Protein AF-A0A9W9VXS7-F1 (afdb_monomer)

Nearest PDB structures (foldseek):
  2voc-assembly1_A  TM=6.172E-01  e=3.718E-02  Bacillus subtilis subsp. subtilis str. 168
  2voc-assembly1_B  TM=6.084E-01  e=6.316E-02  Bacillus subtilis subsp. subtilis str. 168
  2h6z-assembly2_B  TM=6.353E-01  e=8.795E-02  Escherichia coli
  2h6y-assembly2_B  TM=6.069E-01  e=6.748E-02  Escherichia coli
  6gn9-assembly1_A  TM=6.322E-01  e=1.146E-01  Clostridium acetobutylicum ATCC 824

Mean predicted aligned error: 12.09 Å

Secondary structure (DSSP, 8-state):
--HHHHHHHHHHHHHHHHHHHHHHHTT-------TTTTS-TTSEEEEE-S--HHHHHHHHHHHHHHHHHT--EEEEEBTTTB--SS-SHHHHHHTT-EEEE-TTS-EEEEE-TT--HHHHHHHHHHHHT-

Organism: NCBI:txid1131564

Structure (mmCIF, N/CA/C/O backbone):
data_AF-A0A9W9VXS7-F1
#
_entry.id   AF-A0A9W9VXS7-F1
#
loop_
_atom_site.group_PDB
_atom_site.id
_atom_site.type_symbol
_atom_site.label_atom_id
_atom_site.label_alt_id
_atom_site.label_comp_id
_atom_site.label_asym_id
_atom_site.label_entity_id
_atom_site.label_seq_id
_atom_site.pdbx_PDB_ins_code
_atom_site.Cartn_x
_atom_site.Cartn_y
_atom_site.Cartn_z
_atom_site.occupancy
_atom_site.B_iso_or_equiv
_atom_site.auth_seq_id
_atom_site.auth_comp_id
_atom_site.auth_asym_id
_atom_site.auth_atom_id
_atom_site.pdbx_PDB_model_num
ATOM 1 N N . MET A 1 1 ? 53.467 -38.940 -9.990 1.00 58.12 1 MET A N 1
ATOM 2 C CA . MET A 1 1 ? 52.714 -38.503 -11.188 1.00 58.12 1 MET A CA 1
ATOM 3 C C . MET A 1 1 ? 51.217 -38.834 -11.100 1.00 58.12 1 MET A C 1
ATOM 5 O O . MET A 1 1 ? 50.446 -38.104 -11.695 1.00 58.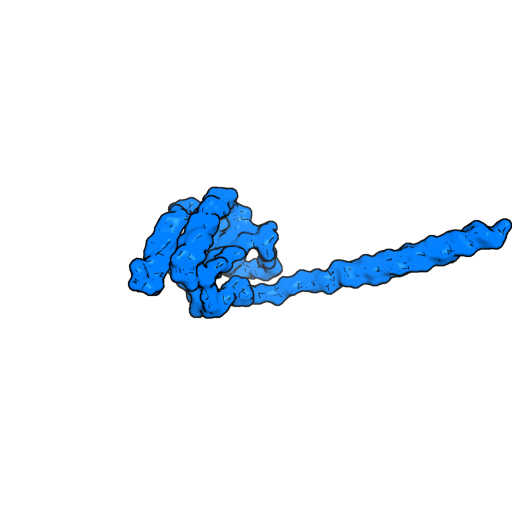12 1 MET A O 1
ATOM 9 N N . ILE A 1 2 ? 50.790 -39.848 -10.325 1.00 58.94 2 ILE A N 1
ATOM 10 C CA . ILE A 1 2 ? 49.365 -40.228 -10.178 1.00 58.94 2 ILE A CA 1
ATOM 11 C C . ILE A 1 2 ? 48.574 -39.298 -9.233 1.00 58.94 2 ILE A C 1
ATOM 13 O O . ILE A 1 2 ? 47.504 -38.839 -9.605 1.00 58.94 2 ILE A O 1
ATOM 17 N N . ALA A 1 3 ? 49.141 -38.904 -8.086 1.00 57.75 3 ALA A N 1
ATOM 18 C CA . ALA A 1 3 ? 48.443 -38.057 -7.103 1.00 57.75 3 ALA A CA 1
ATOM 19 C C . ALA A 1 3 ? 48.035 -36.660 -7.626 1.00 57.75 3 ALA A C 1
ATOM 21 O O . ALA A 1 3 ? 47.017 -36.111 -7.223 1.00 57.75 3 ALA A O 1
ATOM 22 N N . ALA A 1 4 ? 48.808 -36.086 -8.556 1.00 58.62 4 ALA A N 1
ATOM 23 C CA . ALA A 1 4 ? 48.474 -34.799 -9.175 1.00 58.62 4 ALA A CA 1
ATOM 24 C C . ALA A 1 4 ? 47.290 -34.905 -10.153 1.00 58.62 4 ALA A C 1
ATOM 26 O O . ALA A 1 4 ? 46.588 -33.925 -10.378 1.00 58.62 4 ALA A O 1
ATOM 27 N N . LEU A 1 5 ? 47.065 -36.092 -10.728 1.00 59.59 5 LEU A N 1
ATOM 28 C CA . LEU A 1 5 ? 45.944 -36.351 -11.627 1.00 59.59 5 LEU A CA 1
ATOM 29 C C . LEU A 1 5 ? 44.639 -36.520 -10.835 1.00 59.59 5 LEU A C 1
ATOM 31 O O . LEU A 1 5 ? 43.595 -36.042 -11.267 1.00 59.59 5 LEU A O 1
ATOM 35 N N . GLU A 1 6 ? 44.708 -37.137 -9.652 1.00 66.38 6 GLU A N 1
ATOM 36 C CA . GLU A 1 6 ? 43.565 -37.275 -8.741 1.00 66.38 6 GLU A CA 1
ATOM 37 C C . GLU A 1 6 ? 43.078 -35.913 -8.221 1.00 66.38 6 GLU A C 1
ATOM 39 O O . GLU A 1 6 ? 41.872 -35.682 -8.185 1.00 66.38 6 GLU A O 1
ATOM 44 N N . ASP A 1 7 ? 43.987 -34.981 -7.914 1.00 68.50 7 ASP A N 1
ATOM 45 C CA . ASP A 1 7 ? 43.636 -33.625 -7.457 1.00 68.50 7 ASP A CA 1
ATOM 46 C C . ASP A 1 7 ? 42.898 -32.810 -8.539 1.00 68.50 7 ASP A C 1
ATOM 48 O O . ASP A 1 7 ? 41.912 -32.134 -8.250 1.00 68.50 7 ASP A O 1
ATOM 52 N N . LEU A 1 8 ? 43.305 -32.933 -9.810 1.00 68.75 8 LEU A N 1
ATOM 53 C CA . LEU A 1 8 ? 42.643 -32.261 -10.938 1.00 68.75 8 LEU A CA 1
ATOM 54 C C . LEU A 1 8 ? 41.236 -32.813 -11.204 1.00 68.75 8 LEU A C 1
ATOM 56 O O 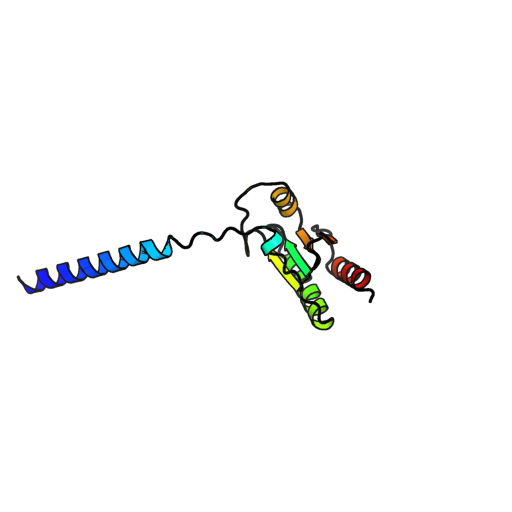. LEU A 1 8 ? 40.311 -32.048 -11.472 1.00 68.75 8 LEU A O 1
ATOM 60 N N . VAL A 1 9 ? 41.055 -34.132 -11.085 1.00 74.81 9 VAL A N 1
ATOM 61 C CA . VAL A 1 9 ? 39.740 -34.774 -11.244 1.00 74.81 9 VAL A CA 1
ATOM 62 C C . VAL A 1 9 ? 38.790 -34.372 -10.114 1.00 74.81 9 VAL A C 1
ATOM 64 O O . VAL A 1 9 ? 37.600 -34.178 -10.355 1.00 74.81 9 VAL A O 1
ATOM 67 N N . GLN A 1 10 ? 39.295 -34.218 -8.887 1.00 71.81 10 GLN A N 1
ATOM 68 C CA . GLN A 1 10 ? 38.484 -33.745 -7.763 1.00 71.81 10 GLN A CA 1
ATOM 69 C C . GLN A 1 10 ? 38.067 -32.279 -7.941 1.00 71.81 10 GLN A C 1
ATOM 71 O O . GLN A 1 10 ? 36.902 -31.958 -7.721 1.00 71.81 10 GLN A O 1
ATOM 76 N N . ARG A 1 11 ? 38.969 -31.405 -8.410 1.00 71.00 11 ARG A N 1
ATOM 77 C CA . ARG A 1 11 ? 38.650 -29.991 -8.690 1.00 71.00 11 ARG A CA 1
ATOM 78 C C . ARG A 1 11 ? 37.584 -29.834 -9.770 1.00 71.00 11 ARG A C 1
ATOM 80 O O . ARG A 1 11 ? 36.618 -29.118 -9.537 1.00 71.00 11 ARG A O 1
ATOM 87 N N . SER A 1 12 ? 37.693 -30.581 -10.870 1.00 73.19 12 SER A N 1
ATOM 88 C CA . SER A 1 12 ? 36.697 -30.550 -11.951 1.00 73.19 12 SER A CA 1
ATOM 89 C C . SER A 1 12 ? 35.295 -30.920 -11.457 1.00 73.19 12 SER A C 1
ATOM 91 O O . SER A 1 12 ? 34.326 -30.268 -11.822 1.00 73.19 12 SER A O 1
ATOM 93 N N . LYS A 1 13 ? 35.177 -31.923 -10.575 1.00 71.75 13 LYS A N 1
ATOM 94 C CA . LYS A 1 13 ? 33.883 -32.324 -9.992 1.00 71.75 13 LYS A CA 1
ATOM 95 C C . LYS A 1 13 ? 33.301 -31.274 -9.048 1.00 71.75 13 LYS A C 1
ATOM 97 O O . LYS A 1 13 ? 32.084 -31.149 -8.947 1.00 71.75 13 LYS A O 1
ATOM 102 N N . VAL A 1 14 ? 34.160 -30.546 -8.334 1.00 71.31 14 VAL A N 1
ATOM 103 C CA . VAL A 1 14 ? 33.740 -29.430 -7.478 1.00 71.31 14 VAL A CA 1
ATOM 104 C C . VAL A 1 14 ? 33.255 -28.264 -8.337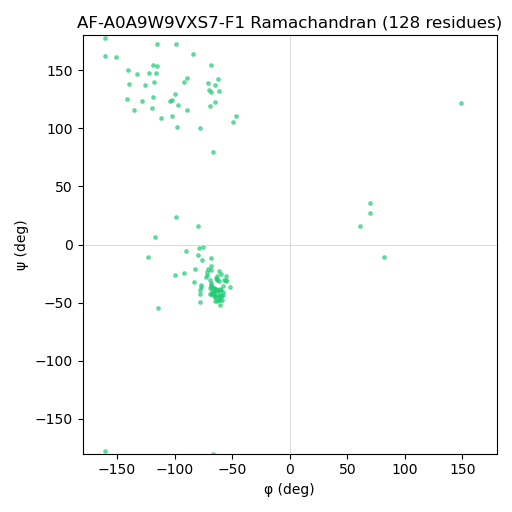 1.00 71.31 14 VAL A C 1
ATOM 106 O O . VAL A 1 14 ? 32.215 -27.695 -8.028 1.00 71.31 14 VAL A O 1
ATOM 109 N N . GLU A 1 15 ? 33.945 -27.946 -9.432 1.00 71.00 15 GLU A N 1
ATOM 110 C CA . GLU A 1 15 ? 33.537 -26.891 -10.369 1.00 71.00 15 GLU A CA 1
ATOM 111 C C . GLU A 1 15 ? 32.218 -27.226 -11.078 1.00 71.00 15 GLU A C 1
ATOM 113 O O . GLU A 1 15 ? 31.323 -26.386 -11.099 1.00 71.00 15 GLU A O 1
ATOM 118 N N . GLU A 1 16 ? 32.040 -28.463 -11.556 1.00 71.62 16 GLU A N 1
ATOM 119 C CA . GLU A 1 16 ? 30.759 -28.931 -12.110 1.00 71.62 16 GLU A CA 1
ATOM 120 C C . GLU A 1 16 ? 29.628 -28.873 -11.071 1.00 71.62 16 GLU A C 1
ATOM 122 O O . GLU A 1 16 ? 28.504 -28.493 -11.393 1.00 71.62 16 GLU A O 1
ATOM 127 N N . GLY A 1 17 ? 29.919 -29.203 -9.808 1.00 66.25 17 GLY A N 1
ATOM 128 C CA . GLY A 1 17 ? 28.958 -29.079 -8.713 1.00 66.25 17 GLY A CA 1
ATOM 129 C C . GLY A 1 17 ? 28.568 -27.627 -8.421 1.00 66.25 17 GLY A C 1
ATOM 130 O O . GLY A 1 17 ? 27.392 -27.346 -8.211 1.00 66.25 17 GLY A O 1
ATOM 131 N N . ILE A 1 18 ? 29.532 -26.700 -8.435 1.00 63.28 18 ILE A N 1
ATOM 132 C CA . ILE A 1 18 ? 29.296 -25.263 -8.225 1.00 63.28 18 ILE A CA 1
ATOM 133 C C . ILE A 1 18 ? 28.487 -24.669 -9.385 1.00 63.28 18 ILE A C 1
ATOM 135 O O . ILE A 1 18 ? 27.559 -23.899 -9.139 1.00 63.28 18 ILE A O 1
ATOM 139 N N . GLU A 1 19 ? 28.800 -25.038 -10.627 1.00 62.28 19 GLU A N 1
ATOM 140 C CA . GLU A 1 19 ? 28.080 -24.558 -11.811 1.00 62.28 19 GLU A CA 1
ATOM 141 C C . GLU A 1 19 ? 26.648 -25.115 -11.857 1.00 62.28 19 GLU A C 1
ATOM 143 O O . GLU A 1 19 ? 25.698 -24.355 -12.025 1.00 62.28 19 GLU A O 1
ATOM 148 N N . GLY A 1 20 ? 26.458 -26.405 -11.551 1.00 59.47 20 GLY A N 1
ATOM 149 C CA . GLY A 1 20 ? 25.122 -26.997 -11.419 1.00 59.47 20 GLY A CA 1
ATOM 150 C C . GLY A 1 20 ? 24.291 -26.397 -10.274 1.00 59.47 20 GLY A C 1
ATOM 151 O O . GLY A 1 20 ? 23.064 -26.377 -10.346 1.00 59.47 20 GLY A O 1
ATOM 152 N N . GLN A 1 21 ? 24.930 -25.867 -9.222 1.00 57.03 21 GLN A N 1
ATOM 153 C CA . GLN A 1 21 ? 24.235 -25.090 -8.189 1.00 57.03 21 GLN A CA 1
ATOM 154 C C . GLN A 1 21 ? 23.913 -23.661 -8.648 1.00 57.03 21 GLN A C 1
ATOM 156 O O . GLN A 1 21 ? 22.861 -23.149 -8.272 1.00 57.03 21 GLN A O 1
ATOM 161 N N . ARG A 1 22 ? 24.762 -23.017 -9.461 1.00 55.59 22 ARG A N 1
ATOM 162 C CA . ARG A 1 22 ? 24.491 -21.686 -10.039 1.00 55.59 22 ARG A CA 1
ATOM 163 C C . ARG A 1 22 ? 23.248 -21.684 -10.922 1.00 55.59 22 ARG A C 1
ATOM 165 O O . ARG A 1 22 ? 22.395 -20.821 -10.732 1.00 55.59 22 ARG A O 1
ATOM 172 N N . GLU A 1 23 ? 23.081 -22.698 -11.770 1.00 52.94 23 GLU A N 1
ATOM 173 C CA . GLU A 1 23 ? 21.878 -22.849 -12.605 1.00 52.94 23 GLU A CA 1
ATOM 174 C C . GLU A 1 23 ? 20.583 -22.999 -11.778 1.00 52.94 23 GLU A C 1
ATOM 176 O O . GLU A 1 23 ? 19.499 -22.677 -12.254 1.00 52.94 23 GLU A O 1
ATOM 181 N N . HIS A 1 24 ? 20.671 -23.441 -10.516 1.00 52.16 24 HIS A N 1
ATOM 182 C CA . HIS A 1 24 ? 19.529 -23.503 -9.595 1.00 52.16 24 HIS A CA 1
ATOM 183 C C . HIS A 1 24 ? 19.196 -22.173 -8.902 1.00 52.16 24 HIS A C 1
ATOM 185 O O . HIS A 1 24 ? 18.066 -22.011 -8.442 1.00 52.16 24 HIS A O 1
ATOM 191 N N . PHE A 1 25 ? 20.135 -21.226 -8.815 1.00 50.03 25 PHE A N 1
ATOM 192 C CA . PHE A 1 25 ? 19.886 -19.906 -8.217 1.00 50.03 25 PHE A CA 1
ATOM 193 C C . PHE A 1 25 ? 19.446 -18.853 -9.240 1.00 50.03 25 PHE A C 1
ATOM 195 O O . PHE A 1 25 ? 18.740 -17.920 -8.862 1.00 50.03 25 PHE A O 1
ATOM 202 N N . ASP A 1 26 ? 19.793 -19.018 -10.518 1.00 50.59 26 ASP A N 1
ATOM 203 C CA . ASP A 1 26 ? 19.347 -18.110 -11.585 1.00 50.59 26 ASP A CA 1
ATOM 204 C C . ASP A 1 26 ? 17.881 -18.334 -12.000 1.00 50.59 26 ASP A C 1
ATOM 206 O O . ASP A 1 26 ? 17.274 -17.476 -12.638 1.00 50.59 26 ASP A O 1
ATOM 210 N N . ASP A 1 27 ? 17.275 -19.448 -11.577 1.00 45.81 27 ASP A N 1
ATOM 211 C CA . ASP A 1 27 ? 15.866 -19.776 -11.824 1.00 45.81 27 ASP A CA 1
ATOM 212 C C . ASP A 1 27 ? 14.962 -19.438 -10.619 1.00 45.81 27 ASP A C 1
ATOM 214 O O . ASP A 1 27 ? 13.853 -19.967 -10.473 1.00 45.81 27 ASP A O 1
ATOM 218 N N . ILE A 1 28 ? 15.392 -18.497 -9.758 1.00 52.78 28 ILE A N 1
ATOM 219 C CA . ILE A 1 28 ? 14.445 -17.700 -8.966 1.00 52.78 28 ILE A CA 1
ATOM 220 C C . ILE A 1 28 ? 13.681 -16.847 -9.975 1.00 52.78 28 ILE A C 1
ATOM 222 O O . ILE A 1 28 ? 13.976 -15.675 -10.199 1.00 52.78 28 ILE A O 1
ATOM 226 N N . ARG A 1 29 ? 12.695 -17.469 -10.624 1.00 53.75 29 ARG A N 1
ATOM 227 C CA . ARG A 1 29 ? 11.675 -16.795 -11.413 1.00 53.75 29 ARG A CA 1
ATOM 228 C C . ARG A 1 29 ? 11.181 -15.638 -10.568 1.00 53.75 29 ARG A C 1
ATOM 230 O O . ARG A 1 29 ? 10.544 -15.876 -9.540 1.00 53.75 29 ARG A O 1
ATOM 237 N N . GLU A 1 30 ? 11.503 -14.416 -10.981 1.00 61.78 30 GLU A N 1
ATOM 238 C CA . GLU A 1 30 ? 10.943 -13.208 -10.393 1.00 61.78 30 GLU A CA 1
ATOM 239 C C . GLU A 1 30 ? 9.435 -13.417 -10.353 1.00 61.78 30 GLU A C 1
ATOM 241 O O . GLU A 1 30 ? 8.767 -13.479 -11.389 1.00 61.78 30 GLU A O 1
ATOM 246 N N . CYS A 1 31 ? 8.908 -13.685 -9.164 1.00 70.12 31 CYS A N 1
ATOM 247 C CA . CYS A 1 31 ? 7.512 -14.019 -9.038 1.00 70.12 31 CYS A CA 1
ATOM 248 C C . CYS A 1 31 ? 6.725 -12.772 -9.446 1.00 70.12 31 CYS A C 1
ATOM 250 O O . CYS A 1 31 ? 6.951 -11.670 -8.949 1.00 70.12 31 CYS A O 1
ATOM 252 N N . GLN A 1 32 ? 5.869 -12.937 -10.449 1.00 81.88 32 GLN A N 1
ATOM 253 C CA . GLN A 1 32 ? 5.057 -11.853 -10.974 1.00 81.88 32 GLN A CA 1
ATOM 254 C C . GLN A 1 32 ? 3.690 -11.943 -10.326 1.00 81.88 32 GLN A C 1
ATOM 256 O O . GLN A 1 32 ? 2.981 -12.937 -10.483 1.00 81.88 32 GLN A O 1
ATOM 261 N N . TRP A 1 33 ? 3.332 -10.879 -9.625 1.00 83.94 33 TRP A N 1
ATOM 262 C CA . TRP A 1 33 ? 2.060 -10.754 -8.940 1.00 83.94 33 TRP A CA 1
ATOM 263 C C . TRP A 1 33 ? 1.270 -9.576 -9.493 1.00 83.94 33 TRP A C 1
ATOM 265 O O . TRP A 1 33 ? 1.822 -8.618 -10.043 1.00 83.94 33 TRP A O 1
ATOM 275 N N . SER A 1 34 ? -0.047 -9.658 -9.362 1.00 86.69 34 SER A N 1
ATOM 276 C CA . SER A 1 34 ? -0.942 -8.539 -9.609 1.00 86.69 34 SER A CA 1
ATOM 277 C C . SER A 1 34 ? -0.750 -7.468 -8.538 1.00 86.69 34 SER A C 1
ATOM 279 O O . SER A 1 34 ? -0.416 -7.753 -7.391 1.00 86.69 34 SER A O 1
ATOM 281 N N . THR A 1 35 ? -1.067 -6.218 -8.867 1.00 86.19 35 THR A N 1
ATOM 282 C CA . THR A 1 35 ? -1.133 -5.138 -7.871 1.00 86.19 35 THR A CA 1
ATOM 283 C C . THR A 1 35 ? -2.160 -5.426 -6.776 1.00 86.19 35 THR A C 1
ATOM 285 O O . THR A 1 35 ? -2.028 -4.916 -5.672 1.00 86.19 35 THR A O 1
ATOM 288 N N . LEU A 1 36 ? -3.179 -6.244 -7.070 1.00 86.31 36 LEU A N 1
ATOM 289 C CA . LEU A 1 36 ? -4.161 -6.686 -6.077 1.00 86.31 36 LEU A CA 1
ATOM 290 C C . LEU A 1 36 ? -3.594 -7.710 -5.095 1.00 86.31 36 LEU A C 1
ATOM 292 O O . LEU A 1 36 ? -4.044 -7.739 -3.957 1.00 86.31 36 LEU A O 1
ATOM 296 N N . ASP A 1 37 ? -2.593 -8.496 -5.493 1.00 88.00 37 ASP A N 1
ATOM 297 C CA . ASP A 1 37 ? -1.952 -9.463 -4.595 1.00 88.00 37 ASP A CA 1
ATOM 298 C C . ASP A 1 37 ? -1.107 -8.755 -3.520 1.00 88.00 37 ASP A C 1
ATOM 300 O O . ASP A 1 37 ? -0.868 -9.311 -2.452 1.00 88.00 37 ASP A O 1
ATOM 304 N N . LEU A 1 38 ? -0.698 -7.501 -3.766 1.00 86.44 38 LEU A N 1
ATOM 305 C CA . LEU A 1 38 ? -0.057 -6.642 -2.762 1.00 86.44 38 LEU A CA 1
ATOM 306 C C . LEU A 1 38 ? -1.048 -6.158 -1.690 1.00 86.44 38 LEU A C 1
ATOM 308 O O . LEU A 1 38 ? -0.641 -5.796 -0.584 1.00 86.44 38 LEU A O 1
ATOM 312 N N . CYS A 1 39 ? -2.341 -6.126 -2.015 1.00 90.75 39 CYS A N 1
ATOM 313 C CA . CYS A 1 39 ? -3.396 -5.616 -1.151 1.00 90.75 39 CYS A CA 1
ATOM 314 C C . CYS A 1 39 ? -4.083 -6.775 -0.425 1.00 90.75 39 CYS A C 1
ATOM 316 O O . CYS A 1 39 ? -4.944 -7.454 -0.992 1.00 90.75 39 CYS A O 1
ATOM 318 N N . ALA A 1 40 ? -3.729 -6.976 0.845 1.00 86.88 40 ALA A N 1
ATOM 319 C CA . ALA A 1 40 ? -4.368 -8.002 1.659 1.00 86.88 40 ALA A CA 1
ATOM 320 C C . ALA A 1 40 ? -5.864 -7.679 1.878 1.00 86.88 40 ALA A C 1
ATOM 322 O O . ALA A 1 40 ? -6.205 -6.525 2.150 1.00 86.88 40 ALA A O 1
ATOM 323 N N . PRO A 1 41 ? -6.763 -8.677 1.785 1.00 85.06 41 PRO A N 1
ATOM 324 C CA . PRO A 1 41 ? -8.214 -8.470 1.849 1.00 85.06 41 PRO A CA 1
ATOM 325 C C . PRO A 1 41 ? -8.724 -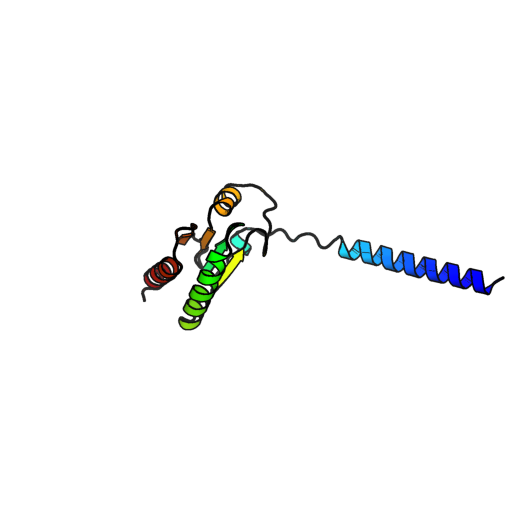8.022 3.229 1.00 85.06 41 PRO A C 1
ATOM 327 O O . PRO A 1 41 ? -9.879 -7.628 3.376 1.00 85.06 41 PRO A O 1
ATOM 330 N N . ASP A 1 42 ? -7.884 -8.095 4.257 1.00 89.44 42 ASP A N 1
ATOM 331 C CA . ASP A 1 42 ? -8.181 -7.746 5.644 1.00 89.44 42 ASP A CA 1
ATOM 332 C C . ASP A 1 42 ? -7.337 -6.570 6.163 1.00 89.44 42 ASP A C 1
ATOM 334 O O . ASP A 1 42 ? -7.429 -6.224 7.342 1.00 89.44 42 ASP A O 1
ATOM 338 N N . ALA A 1 43 ? -6.550 -5.919 5.298 1.00 92.19 43 ALA A N 1
ATOM 339 C CA . ALA A 1 43 ? -5.652 -4.841 5.693 1.00 92.19 43 ALA A CA 1
ATOM 340 C C . ALA A 1 43 ? -5.754 -3.618 4.784 1.00 92.19 43 ALA A C 1
ATOM 342 O O . ALA A 1 43 ? -5.934 -3.702 3.569 1.00 92.19 43 ALA A O 1
ATOM 343 N N . PHE A 1 44 ? -5.560 -2.448 5.382 1.00 92.94 44 PHE A N 1
ATOM 344 C CA . PHE A 1 44 ? -5.277 -1.250 4.608 1.00 92.94 44 PHE A CA 1
ATOM 345 C C . PHE A 1 44 ? -3.871 -1.358 4.028 1.00 92.94 44 PHE A C 1
ATOM 347 O O . PHE A 1 44 ? -2.951 -1.809 4.705 1.00 92.94 44 PHE A O 1
ATOM 354 N N . THR A 1 45 ? -3.692 -0.942 2.780 1.00 93.62 45 THR A N 1
ATOM 355 C CA . THR A 1 45 ? -2.411 -1.077 2.083 1.00 93.62 45 THR A CA 1
ATOM 356 C C . THR A 1 45 ? -1.992 0.258 1.487 1.00 93.62 45 THR A C 1
ATOM 358 O O . THR A 1 45 ? -2.731 0.856 0.711 1.00 93.62 45 THR A O 1
ATOM 361 N N . LEU A 1 46 ? -0.802 0.736 1.841 1.00 91.56 46 LEU A N 1
ATOM 362 C CA . LEU A 1 46 ? -0.200 1.939 1.275 1.00 91.56 46 LEU A CA 1
ATOM 363 C C . LEU A 1 46 ? 0.875 1.555 0.253 1.00 91.56 46 LEU A C 1
ATOM 365 O O . LEU A 1 46 ? 1.930 1.047 0.619 1.00 91.56 46 LEU A O 1
ATOM 369 N N . ILE A 1 47 ? 0.627 1.811 -1.027 1.00 91.00 47 ILE A N 1
ATOM 370 C CA . ILE A 1 47 ? 1.597 1.563 -2.099 1.00 91.00 47 ILE A CA 1
ATOM 371 C C . ILE A 1 47 ? 2.227 2.895 -2.481 1.00 91.00 47 ILE A C 1
ATOM 373 O O . ILE A 1 47 ? 1.520 3.839 -2.819 1.00 91.00 47 ILE A O 1
ATOM 377 N N . LEU A 1 48 ? 3.546 2.983 -2.430 1.00 88.38 48 LEU A N 1
ATOM 378 C CA . LEU A 1 48 ? 4.300 4.212 -2.626 1.00 88.38 48 LEU A CA 1
ATOM 379 C C . LEU A 1 48 ? 5.182 4.131 -3.865 1.00 88.38 48 LEU A C 1
ATOM 381 O O . LEU A 1 48 ? 5.702 3.070 -4.218 1.00 88.38 48 LEU A O 1
ATOM 385 N N . GLY A 1 49 ? 5.343 5.289 -4.495 1.00 87.62 49 GLY A N 1
ATOM 386 C CA . GLY A 1 49 ? 6.266 5.523 -5.590 1.00 87.62 49 GLY A CA 1
ATOM 387 C C . GLY A 1 49 ? 7.742 5.430 -5.227 1.00 87.62 49 GLY A C 1
ATOM 388 O O . GLY A 1 49 ? 8.107 5.190 -4.078 1.00 87.62 49 GLY A O 1
ATOM 389 N N . ASN A 1 50 ? 8.586 5.649 -6.238 1.00 77.44 50 ASN A N 1
ATOM 390 C CA . ASN A 1 50 ? 10.042 5.505 -6.135 1.00 77.44 50 ASN A CA 1
ATOM 391 C C . ASN A 1 50 ? 10.749 6.658 -5.389 1.00 77.44 50 ASN A C 1
ATOM 393 O O . ASN A 1 50 ? 11.958 6.609 -5.206 1.00 77.44 50 ASN A O 1
ATOM 397 N N . GLU A 1 51 ? 10.054 7.698 -4.928 1.00 66.62 51 GLU A N 1
ATOM 398 C CA . GLU A 1 51 ? 10.720 8.842 -4.294 1.00 66.62 51 GLU A CA 1
ATOM 399 C C . GLU A 1 51 ? 10.004 9.285 -3.012 1.00 66.62 51 GLU A C 1
ATOM 401 O O . GLU A 1 51 ? 8.841 9.679 -3.026 1.00 66.62 51 GLU A O 1
ATOM 406 N N . ASP A 1 52 ? 10.716 9.150 -1.884 1.00 57.91 52 ASP A N 1
ATOM 407 C CA . ASP A 1 52 ? 11.062 10.220 -0.929 1.00 57.91 52 ASP A CA 1
ATOM 408 C C . ASP A 1 52 ? 11.165 9.681 0.521 1.00 57.91 52 ASP A C 1
ATOM 410 O O . ASP A 1 52 ? 10.220 9.149 1.110 1.00 57.91 52 ASP A O 1
ATOM 414 N N . ILE A 1 53 ? 12.340 9.870 1.134 1.00 55.50 53 ILE A N 1
ATOM 415 C CA . ILE A 1 53 ? 12.659 9.553 2.539 1.00 55.50 53 ILE A CA 1
ATOM 416 C C . ILE A 1 53 ? 11.679 10.228 3.513 1.00 55.50 53 ILE A C 1
ATOM 418 O O . ILE A 1 53 ? 11.422 9.703 4.598 1.00 55.50 53 ILE A O 1
ATOM 422 N N . ARG A 1 54 ? 11.085 11.367 3.129 1.00 59.19 54 ARG A N 1
ATOM 423 C CA . ARG A 1 54 ? 10.091 12.082 3.948 1.00 59.19 54 ARG A CA 1
ATOM 424 C C . ARG A 1 54 ? 8.821 11.268 4.194 1.00 59.19 54 ARG A C 1
ATOM 426 O O . ARG A 1 54 ? 8.233 11.376 5.270 1.00 59.19 54 ARG A O 1
ATOM 433 N N . VAL A 1 55 ? 8.445 10.393 3.259 1.00 63.19 55 VAL A N 1
ATOM 434 C CA . VAL A 1 55 ? 7.277 9.517 3.412 1.00 63.19 55 VAL A CA 1
ATOM 435 C C . VAL A 1 55 ? 7.527 8.452 4.482 1.00 63.19 55 VAL A C 1
ATOM 437 O O . VAL A 1 55 ? 6.604 8.095 5.205 1.00 63.19 55 VAL A O 1
ATOM 440 N N . VAL A 1 56 ? 8.774 8.013 4.684 1.00 65.69 56 VAL A N 1
ATOM 441 C CA . VAL A 1 56 ? 9.119 6.971 5.671 1.00 65.69 56 VAL A CA 1
ATOM 442 C C . VAL A 1 56 ? 8.738 7.379 7.098 1.00 65.69 56 VAL A C 1
ATOM 444 O O . VAL A 1 56 ? 8.198 6.567 7.843 1.00 65.69 56 VAL A O 1
ATOM 447 N N . SER A 1 57 ? 8.934 8.650 7.466 1.00 68.88 57 SER A N 1
ATOM 448 C CA . SER A 1 57 ? 8.505 9.168 8.775 1.00 68.88 57 SER A CA 1
ATOM 449 C C . SER A 1 57 ? 6.978 9.112 8.945 1.00 68.88 57 SER A C 1
ATOM 451 O O . SER A 1 57 ? 6.469 8.730 10.001 1.00 68.88 57 SER A O 1
ATOM 453 N N . HIS A 1 58 ? 6.227 9.417 7.880 1.00 74.06 58 HIS A N 1
ATOM 454 C CA . HIS A 1 58 ? 4.767 9.314 7.883 1.00 74.06 58 HIS A CA 1
ATOM 455 C C . HIS A 1 58 ? 4.285 7.857 7.959 1.00 74.06 58 HIS A C 1
ATOM 457 O O . HIS A 1 58 ? 3.286 7.603 8.631 1.00 74.06 58 HIS A O 1
ATOM 463 N N . ILE A 1 59 ? 4.996 6.912 7.327 1.00 79.38 59 ILE A N 1
ATOM 464 C CA . ILE A 1 59 ? 4.682 5.472 7.376 1.00 79.38 59 ILE A CA 1
ATOM 465 C C . ILE A 1 59 ? 4.767 4.955 8.811 1.00 79.38 59 ILE A C 1
ATOM 467 O O . ILE A 1 59 ? 3.840 4.299 9.278 1.00 79.38 59 ILE A O 1
ATOM 471 N N . THR A 1 60 ? 5.840 5.277 9.536 1.00 83.38 60 THR A N 1
ATOM 472 C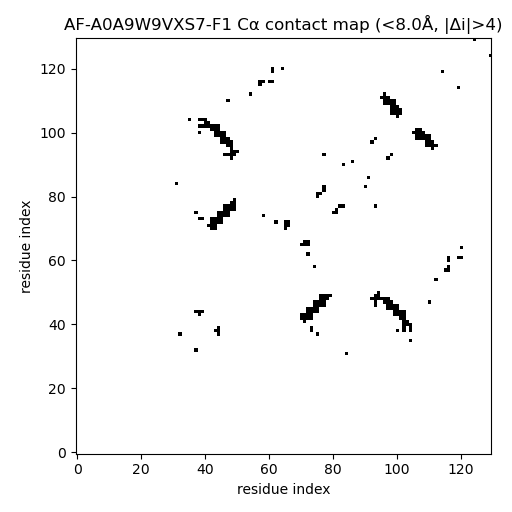 CA . THR A 1 60 ? 5.980 4.835 10.931 1.00 83.38 60 THR A CA 1
ATOM 473 C C . THR A 1 60 ? 4.830 5.364 11.784 1.00 83.38 60 THR A C 1
ATOM 475 O O . THR A 1 60 ? 4.214 4.606 12.530 1.00 83.38 60 THR A O 1
ATOM 478 N N . HIS A 1 61 ? 4.476 6.642 11.618 1.00 83.94 61 HIS A N 1
ATOM 479 C CA . HIS A 1 61 ? 3.403 7.261 12.392 1.00 83.94 61 HIS A CA 1
ATOM 480 C C . HIS A 1 61 ? 2.030 6.625 12.107 1.00 83.94 61 HIS A C 1
ATOM 482 O O . HIS A 1 61 ? 1.307 6.283 13.044 1.00 83.94 61 HIS A O 1
ATOM 488 N N . ILE A 1 62 ? 1.671 6.401 10.836 1.00 85.31 62 ILE A N 1
ATOM 489 C CA . ILE A 1 62 ? 0.398 5.742 10.496 1.00 85.31 62 ILE A CA 1
ATOM 490 C C . ILE A 1 62 ? 0.389 4.268 10.916 1.00 85.31 62 ILE A C 1
ATOM 492 O O . ILE A 1 62 ? -0.637 3.764 11.363 1.00 85.31 62 ILE A O 1
ATOM 496 N N . GLN A 1 63 ? 1.524 3.576 10.841 1.00 88.38 63 GLN A N 1
ATOM 497 C CA . GLN A 1 63 ? 1.625 2.184 11.261 1.00 88.38 63 GLN A CA 1
ATOM 498 C C . GLN A 1 63 ? 1.422 2.042 12.774 1.00 88.38 63 GLN A C 1
ATOM 500 O O . GLN A 1 63 ? 0.668 1.172 13.218 1.00 88.38 63 GLN A O 1
ATOM 505 N N . GLU A 1 64 ? 2.044 2.910 13.577 1.00 89.06 64 GLU A N 1
ATOM 506 C CA . GLU A 1 64 ? 1.817 2.958 15.025 1.00 89.06 64 GLU A CA 1
ATOM 507 C C . GLU A 1 64 ? 0.364 3.301 15.359 1.00 89.06 64 GLU A C 1
ATOM 509 O O . GLU A 1 64 ? -0.226 2.675 16.246 1.00 89.06 64 GLU A O 1
ATOM 514 N N . TYR A 1 65 ? -0.230 4.231 14.609 1.00 88.56 65 TYR A N 1
ATOM 515 C CA . TYR A 1 65 ? -1.633 4.599 14.741 1.00 88.56 65 TYR A CA 1
ATOM 516 C C . TYR A 1 65 ? -2.576 3.414 14.482 1.00 88.56 65 TYR A C 1
ATOM 518 O O . TYR A 1 65 ? -3.407 3.072 15.329 1.00 88.56 65 TYR A O 1
ATOM 526 N N . CYS A 1 66 ? -2.407 2.735 13.344 1.00 88.94 66 CYS A N 1
ATOM 527 C CA . CYS A 1 66 ? -3.168 1.544 12.972 1.00 88.94 66 CYS A CA 1
ATOM 528 C C . CYS A 1 66 ? -3.010 0.434 14.016 1.00 88.94 66 CYS A C 1
ATOM 530 O O . CYS A 1 66 ? -4.007 -0.149 14.450 1.00 88.94 66 CYS A O 1
ATOM 532 N N . ARG A 1 67 ? -1.782 0.205 14.507 1.00 89.38 67 ARG A N 1
ATOM 533 C CA . ARG A 1 67 ? -1.508 -0.757 15.583 1.00 89.38 67 ARG A CA 1
ATOM 534 C C . ARG A 1 67 ? -2.274 -0.408 16.860 1.00 89.38 67 ARG A C 1
ATOM 536 O O . ARG A 1 67 ? -2.874 -1.294 17.462 1.00 89.38 67 ARG A O 1
ATOM 543 N N . 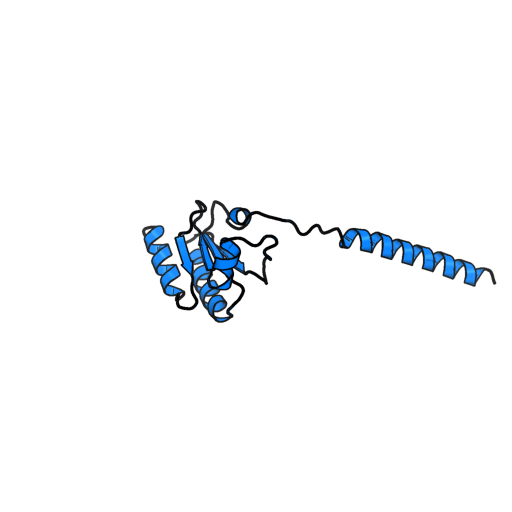GLY A 1 68 ? 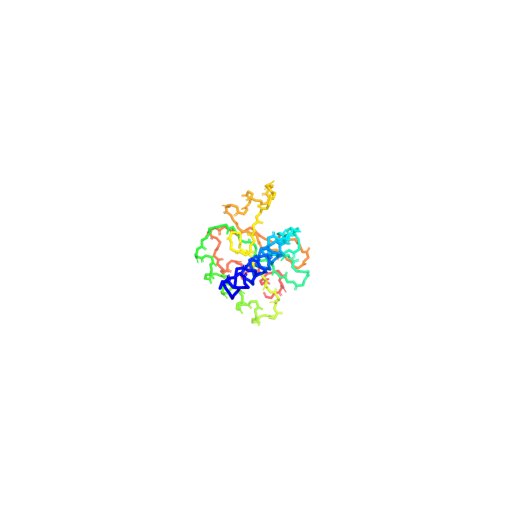-2.301 0.867 17.252 1.00 88.50 68 GLY A N 1
ATOM 544 C CA . GLY A 1 68 ? -3.069 1.342 18.409 1.00 88.50 68 GLY A CA 1
ATOM 545 C C . GLY A 1 68 ? -4.585 1.169 18.253 1.00 88.50 68 GLY A C 1
ATOM 546 O O . GLY A 1 68 ? -5.288 0.960 19.240 1.00 88.50 68 GLY A O 1
ATOM 547 N N . LYS A 1 69 ? -5.094 1.206 17.017 1.00 87.44 69 LYS A N 1
ATOM 548 C CA . LYS A 1 69 ? -6.515 1.008 16.690 1.00 87.44 69 LYS A CA 1
ATOM 549 C C . LYS A 1 69 ? -6.893 -0.456 16.425 1.00 87.44 69 LYS A C 1
ATOM 551 O O . LYS A 1 69 ? -8.083 -0.730 16.259 1.00 87.44 69 LYS A O 1
ATOM 556 N N . GLY A 1 70 ? -5.924 -1.375 16.399 1.00 89.06 70 GLY A N 1
ATOM 557 C CA . GLY A 1 70 ? -6.134 -2.785 16.051 1.00 89.06 70 GLY A CA 1
ATOM 558 C C . GLY A 1 70 ? -6.468 -3.006 14.572 1.00 89.06 70 GLY A C 1
ATOM 559 O O . GLY A 1 70 ? -7.168 -3.956 14.240 1.00 89.06 70 GLY A O 1
ATOM 560 N N . VAL A 1 71 ? -6.017 -2.107 13.695 1.00 90.12 71 VAL A N 1
ATOM 561 C CA . VAL A 1 71 ? -6.249 -2.158 12.248 1.00 90.12 71 VAL A CA 1
ATOM 562 C C . VAL A 1 71 ? -5.007 -2.720 11.562 1.00 90.12 71 VAL A C 1
ATOM 564 O O . VAL A 1 71 ? -3.899 -2.234 11.794 1.00 90.12 71 VAL A O 1
ATOM 567 N N . ALA A 1 72 ? -5.184 -3.728 10.706 1.00 92.19 72 ALA A N 1
ATOM 568 C CA . ALA A 1 72 ? -4.094 -4.262 9.900 1.00 92.19 72 ALA A CA 1
ATOM 569 C C . ALA A 1 72 ? -3.678 -3.246 8.826 1.00 92.19 72 ALA A C 1
ATOM 571 O O . ALA A 1 72 ? -4.520 -2.661 8.137 1.00 92.19 72 ALA A O 1
ATOM 572 N N . PHE A 1 73 ? -2.370 -3.030 8.703 1.00 91.56 73 PHE A N 1
ATOM 573 C CA . PHE A 1 73 ? -1.791 -2.050 7.796 1.00 91.56 73 PHE A CA 1
ATOM 574 C C . PHE A 1 73 ? -0.518 -2.602 7.157 1.00 91.56 73 PHE A C 1
ATOM 576 O O . PHE A 1 73 ? 0.413 -2.987 7.864 1.00 91.56 73 PHE A O 1
ATOM 583 N N . ASN A 1 74 ? -0.484 -2.583 5.829 1.00 92.06 74 ASN A N 1
ATOM 584 C CA . ASN A 1 74 ? 0.653 -2.963 5.006 1.00 92.06 74 ASN A CA 1
ATOM 585 C C . ASN A 1 74 ? 1.157 -1.750 4.228 1.00 92.06 74 ASN A C 1
ATOM 587 O O . ASN A 1 74 ? 0.392 -0.838 3.904 1.00 92.06 74 ASN A O 1
ATOM 591 N N . PHE A 1 75 ? 2.435 -1.762 3.870 1.00 90.00 75 PHE A N 1
ATOM 592 C CA . PHE A 1 75 ? 2.978 -0.788 2.939 1.00 90.00 75 PHE A CA 1
ATOM 593 C C . PHE A 1 75 ? 3.975 -1.436 1.983 1.00 90.00 75 PHE A C 1
ATOM 595 O O . PHE A 1 75 ? 4.641 -2.405 2.337 1.00 90.00 75 PHE A O 1
ATOM 602 N N . TRP A 1 76 ? 4.069 -0.876 0.781 1.00 90.25 76 TRP A N 1
ATOM 603 C CA . TRP A 1 76 ? 4.950 -1.342 -0.285 1.00 90.25 76 TRP A CA 1
ATOM 604 C C . TRP A 1 76 ? 5.565 -0.151 -1.005 1.00 90.25 76 TRP A C 1
ATOM 606 O O . TRP A 1 76 ? 4.862 0.812 -1.303 1.00 90.25 76 TRP A O 1
ATOM 616 N N . ARG A 1 77 ? 6.854 -0.217 -1.332 1.00 88.12 77 ARG A N 1
ATOM 617 C CA . ARG A 1 77 ? 7.571 0.844 -2.049 1.00 88.12 77 ARG A CA 1
ATOM 618 C C . ARG A 1 77 ? 8.108 0.340 -3.376 1.00 88.12 77 ARG A C 1
ATOM 620 O O . ARG A 1 77 ? 8.841 -0.653 -3.426 1.00 88.12 77 ARG A O 1
ATOM 627 N N . LEU A 1 78 ? 7.779 1.067 -4.437 1.00 88.06 78 LEU A N 1
ATOM 628 C CA . LEU A 1 78 ? 8.335 0.844 -5.762 1.00 88.06 78 LEU A CA 1
ATOM 629 C C . LEU A 1 78 ? 9.857 1.042 -5.726 1.00 88.06 78 LEU A C 1
ATOM 631 O O . LEU A 1 78 ? 10.340 2.022 -5.170 1.00 88.06 78 LEU A O 1
ATOM 635 N N . GLY A 1 79 ? 10.608 0.101 -6.295 1.00 86.06 79 GLY A N 1
ATOM 636 C CA . GLY A 1 79 ? 12.072 0.139 -6.344 1.00 86.06 79 GLY A CA 1
ATOM 637 C C . GLY A 1 79 ? 12.771 -0.355 -5.072 1.00 86.06 79 GLY A C 1
ATOM 638 O O . GLY A 1 79 ? 13.978 -0.573 -5.106 1.00 86.06 79 GLY A O 1
ATOM 639 N N . THR A 1 80 ? 12.042 -0.567 -3.966 1.00 85.38 80 THR A N 1
ATOM 640 C CA . THR A 1 80 ? 12.598 -1.180 -2.742 1.00 85.38 80 THR A CA 1
ATOM 641 C C . THR A 1 80 ? 11.977 -2.538 -2.445 1.00 85.38 80 THR A C 1
ATOM 643 O O . THR A 1 80 ? 12.700 -3.517 -2.295 1.00 85.38 80 THR A O 1
ATOM 646 N N . ASP A 1 81 ? 10.648 -2.599 -2.362 1.00 87.69 81 ASP A N 1
ATOM 647 C CA . ASP A 1 81 ? 9.933 -3.811 -1.952 1.00 87.69 81 ASP A CA 1
ATOM 648 C C . ASP A 1 81 ? 9.378 -4.575 -3.170 1.00 87.69 81 ASP A C 1
ATOM 650 O O . ASP A 1 81 ? 9.212 -5.791 -3.123 1.00 87.69 81 ASP A O 1
ATOM 654 N N . PHE A 1 82 ? 9.115 -3.877 -4.281 1.00 88.81 82 PHE A N 1
ATOM 655 C CA . PHE A 1 82 ? 8.682 -4.480 -5.543 1.00 88.81 82 PHE A CA 1
ATOM 656 C C . PHE A 1 82 ? 9.135 -3.655 -6.753 1.00 88.81 82 PHE A C 1
ATOM 658 O O . PHE A 1 82 ? 9.409 -2.458 -6.645 1.00 88.81 82 PHE A O 1
ATOM 665 N N . ASN A 1 83 ? 9.145 -4.286 -7.929 1.00 88.31 83 ASN A N 1
ATOM 666 C CA . ASN A 1 83 ? 9.392 -3.636 -9.216 1.00 88.31 83 ASN A CA 1
ATOM 667 C C . ASN A 1 83 ? 8.211 -3.853 -10.163 1.00 88.31 83 ASN A C 1
ATOM 669 O O . ASN A 1 83 ? 7.548 -4.890 -10.132 1.00 88.31 83 ASN A O 1
ATOM 673 N N . ILE A 1 84 ? 7.946 -2.875 -11.031 1.00 86.31 84 ILE A N 1
ATOM 674 C CA . ILE A 1 84 ? 6.901 -3.001 -12.049 1.00 86.31 84 ILE A CA 1
ATOM 675 C C . ILE A 1 84 ? 7.499 -3.610 -13.310 1.00 86.31 84 ILE A C 1
ATOM 677 O O . ILE A 1 84 ? 8.318 -2.991 -13.983 1.00 86.31 84 ILE A O 1
ATOM 681 N N . VAL A 1 85 ? 7.023 -4.801 -13.664 1.00 84.19 85 VAL A N 1
ATOM 682 C CA . VAL A 1 85 ? 7.467 -5.522 -14.867 1.00 84.19 85 VAL A CA 1
ATOM 683 C 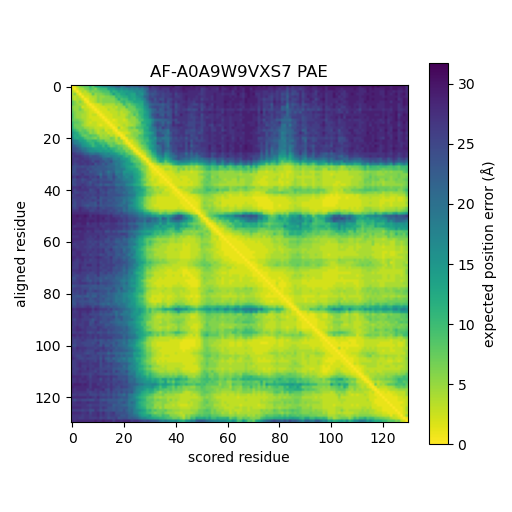C . VAL A 1 85 ? 6.734 -5.043 -16.128 1.00 84.19 85 VAL A C 1
ATOM 685 O O . VAL A 1 85 ? 7.299 -5.033 -17.219 1.00 84.19 85 VAL A O 1
ATOM 688 N N . ARG A 1 86 ? 5.466 -4.623 -16.007 1.00 80.19 86 ARG A N 1
ATOM 689 C CA . ARG A 1 86 ? 4.646 -4.146 -17.134 1.00 80.19 86 ARG A CA 1
ATOM 690 C C . ARG A 1 86 ? 4.203 -2.708 -16.912 1.00 80.19 86 ARG A C 1
ATOM 692 O O . ARG A 1 86 ? 3.452 -2.424 -15.982 1.00 80.19 86 ARG A O 1
ATOM 699 N N . GLN A 1 87 ? 4.641 -1.813 -17.793 1.00 72.38 87 GLN A N 1
ATOM 700 C CA . GLN A 1 87 ? 4.239 -0.411 -17.738 1.00 72.38 87 GLN A CA 1
ATOM 701 C C . GLN A 1 87 ? 2.753 -0.261 -18.088 1.00 72.38 87 GLN A C 1
ATOM 703 O O . GLN A 1 87 ? 2.262 -0.801 -19.078 1.00 72.38 87 GLN A O 1
ATOM 708 N N . GLY A 1 88 ? 2.040 0.480 -17.248 1.00 80.38 88 GLY A N 1
ATOM 709 C CA . GLY A 1 88 ? 0.614 0.765 -17.375 1.00 80.38 88 GLY A CA 1
ATOM 710 C C . GLY A 1 88 ? 0.228 1.996 -16.560 1.00 80.38 88 GLY A C 1
ATOM 711 O O . GLY A 1 88 ? 1.083 2.614 -15.924 1.00 80.38 88 GLY A O 1
ATOM 712 N N . TRP A 1 89 ? -1.060 2.349 -16.541 1.00 83.50 89 TRP A N 1
ATOM 713 C CA . TRP A 1 89 ? -1.537 3.557 -15.848 1.00 83.50 89 TRP A CA 1
ATOM 714 C C . TRP A 1 89 ? -1.063 3.629 -14.383 1.00 83.50 89 TRP A C 1
ATOM 716 O O . TRP A 1 89 ? -0.675 4.694 -13.912 1.00 83.50 89 TRP A O 1
ATOM 726 N N . PHE A 1 90 ? -1.004 2.480 -13.700 1.00 83.50 90 PHE A N 1
ATOM 727 C CA . PHE A 1 90 ? -0.559 2.377 -12.313 1.00 83.50 90 PHE A CA 1
ATOM 728 C C . PHE A 1 90 ? 0.925 2.723 -12.132 1.00 83.50 90 PHE A C 1
ATOM 730 O O . PHE A 1 90 ? 1.288 3.395 -11.175 1.00 83.50 90 PHE A O 1
ATOM 737 N N . SER A 1 91 ? 1.783 2.346 -13.087 1.00 82.94 91 SER A N 1
ATOM 738 C CA . SER A 1 91 ? 3.195 2.757 -13.073 1.00 82.94 91 SER A CA 1
ATOM 739 C C . SER A 1 91 ? 3.358 4.266 -13.226 1.00 82.94 91 SER A C 1
ATOM 741 O O . SER A 1 91 ? 4.181 4.872 -12.549 1.00 82.94 91 SER A O 1
ATOM 743 N N . THR A 1 92 ? 2.534 4.899 -14.065 1.00 84.31 92 THR A N 1
ATOM 744 C CA . THR A 1 92 ? 2.544 6.356 -14.225 1.00 84.31 92 THR A CA 1
ATOM 745 C C . THR A 1 92 ? 2.073 7.067 -12.958 1.00 84.31 92 THR A C 1
ATOM 747 O O . THR A 1 92 ? 2.633 8.105 -12.612 1.00 84.31 92 THR A O 1
ATOM 750 N N . GLU A 1 93 ? 1.080 6.506 -12.265 1.00 84.00 93 GLU A N 1
ATOM 751 C CA . GLU A 1 93 ? 0.584 7.024 -10.986 1.00 84.00 93 GLU A CA 1
ATOM 752 C C . GLU A 1 93 ? 1.664 6.934 -9.899 1.00 84.00 93 GLU A C 1
ATOM 754 O O . GLU A 1 93 ? 1.970 7.932 -9.243 1.00 84.00 93 GLU A O 1
ATOM 759 N N . LEU A 1 94 ? 2.306 5.767 -9.769 1.00 85.62 94 LEU A N 1
ATOM 760 C CA . LEU A 1 94 ? 3.348 5.534 -8.770 1.00 85.62 94 LEU A CA 1
ATOM 761 C C . LEU A 1 94 ? 4.633 6.327 -9.025 1.00 85.62 94 LEU A C 1
ATOM 763 O O . LEU A 1 94 ? 5.380 6.595 -8.098 1.00 85.62 94 LEU A O 1
ATOM 767 N N . ASN A 1 95 ? 4.901 6.774 -10.249 1.00 81.19 95 ASN A N 1
ATOM 768 C CA . ASN A 1 95 ? 6.067 7.628 -10.494 1.00 81.19 95 ASN A CA 1
ATOM 769 C C . ASN A 1 95 ? 5.952 9.020 -9.857 1.00 81.19 95 ASN A C 1
ATOM 771 O O . ASN A 1 95 ? 6.954 9.715 -9.753 1.00 81.19 95 ASN A O 1
ATOM 775 N N . LYS A 1 96 ? 4.743 9.459 -9.490 1.00 77.12 96 LYS A N 1
ATOM 776 C CA . LYS A 1 96 ? 4.490 10.814 -8.968 1.00 77.12 96 LYS A CA 1
ATOM 777 C C . LYS A 1 96 ? 3.831 10.822 -7.593 1.00 77.12 96 LYS A C 1
ATOM 779 O O . LYS A 1 96 ? 3.650 11.882 -7.003 1.00 77.12 96 LYS A O 1
ATOM 784 N N . SER A 1 97 ? 3.361 9.667 -7.135 1.00 82.69 97 SER A N 1
ATOM 785 C CA . SER A 1 97 ? 2.493 9.559 -5.970 1.00 82.69 97 SER A CA 1
ATOM 786 C C . SER A 1 97 ? 2.494 8.139 -5.405 1.00 82.69 97 SER A C 1
ATOM 788 O O . SER A 1 97 ? 3.124 7.231 -5.938 1.00 82.69 97 SER A O 1
ATOM 790 N N . GLY A 1 98 ? 1.775 7.947 -4.310 1.00 87.69 98 GLY A N 1
ATOM 791 C CA . GLY A 1 98 ? 1.338 6.661 -3.804 1.00 87.69 98 GLY A CA 1
ATOM 792 C C . GLY A 1 98 ? -0.181 6.536 -3.830 1.00 87.69 98 GLY A C 1
ATOM 793 O O . GLY A 1 98 ? -0.916 7.494 -4.069 1.00 87.69 98 GLY A O 1
ATOM 794 N N . VAL A 1 99 ? -0.670 5.342 -3.534 1.00 90.25 99 VAL A N 1
ATOM 795 C CA . VAL A 1 99 ? -2.090 5.052 -3.368 1.00 90.25 99 VAL A CA 1
ATOM 796 C C . VAL A 1 99 ? -2.326 4.395 -2.022 1.00 90.25 99 VAL A C 1
ATOM 798 O O . VAL A 1 99 ? -1.585 3.506 -1.605 1.00 90.25 99 VAL A O 1
ATOM 801 N N . PHE A 1 100 ? -3.383 4.823 -1.347 1.00 90.94 100 PHE A N 1
ATOM 802 C CA . PHE A 1 100 ? -3.863 4.180 -0.138 1.00 90.94 100 PHE A CA 1
ATOM 803 C C . PHE A 1 100 ? -5.104 3.360 -0.472 1.00 90.94 100 PHE A C 1
ATOM 805 O O . PHE A 1 100 ? -6.066 3.885 -1.035 1.00 90.94 100 PHE A O 1
ATOM 812 N N . VAL A 1 101 ? -5.062 2.068 -0.171 1.00 92.88 101 VAL A N 1
ATOM 813 C CA . VAL A 1 101 ? -6.038 1.060 -0.588 1.00 92.88 101 VAL A CA 1
ATOM 814 C C . VAL A 1 101 ? -6.701 0.454 0.643 1.00 92.88 101 VAL A C 1
ATOM 816 O O . VAL A 1 101 ? -6.060 0.216 1.667 1.00 92.88 101 VAL A O 1
ATOM 819 N N . ARG A 1 102 ? -8.008 0.229 0.545 1.00 93.44 102 ARG A N 1
ATOM 820 C CA . ARG A 1 102 ? -8.849 -0.355 1.592 1.00 93.44 102 ARG A CA 1
ATOM 821 C C . ARG A 1 102 ? -8.785 -1.891 1.575 1.00 93.44 102 ARG A C 1
ATOM 823 O O . ARG A 1 102 ? -8.428 -2.460 0.544 1.00 93.44 102 ARG A O 1
ATOM 830 N N . PRO A 1 103 ? -9.230 -2.562 2.654 1.00 91.81 103 PRO A N 1
ATOM 831 C CA . PRO A 1 103 ? -9.364 -4.023 2.677 1.00 91.81 103 PRO A CA 1
ATOM 832 C C . PRO A 1 103 ? -10.271 -4.582 1.564 1.00 91.81 103 PRO A C 1
ATOM 834 O O . PRO A 1 103 ? -10.023 -5.658 1.036 1.00 91.81 103 PRO A O 1
ATOM 837 N N . ASP A 1 104 ? -11.280 -3.822 1.119 1.00 92.12 104 ASP A N 1
ATOM 838 C CA . ASP A 1 104 ? -12.133 -4.185 -0.027 1.00 92.12 104 ASP A CA 1
ATOM 839 C C . ASP A 1 104 ? -11.483 -3.900 -1.396 1.00 92.12 104 ASP A C 1
ATOM 841 O O . ASP A 1 104 ? -12.176 -3.843 -2.412 1.00 92.12 104 ASP A O 1
ATOM 845 N N . GLN A 1 105 ? -10.163 -3.689 -1.420 1.00 89.62 105 GLN A N 1
ATOM 846 C CA . GLN A 1 105 ? -9.328 -3.435 -2.597 1.00 89.62 105 GLN A CA 1
ATOM 847 C C . GLN A 1 105 ? -9.692 -2.173 -3.398 1.00 89.62 105 GLN A C 1
ATOM 849 O O . GLN A 1 105 ? -9.225 -1.986 -4.524 1.00 89.62 105 GLN A O 1
ATOM 854 N N . HIS A 1 106 ? -10.473 -1.259 -2.816 1.00 90.88 106 HIS A N 1
ATOM 855 C CA . HIS A 1 106 ? -10.762 0.037 -3.424 1.00 90.88 106 HIS A CA 1
ATOM 856 C C . HIS A 1 106 ? -9.729 1.087 -3.019 1.00 90.88 106 HIS A C 1
ATOM 858 O O . HIS A 1 106 ? -9.276 1.144 -1.873 1.00 90.88 106 HIS A O 1
ATOM 864 N N . ILE A 1 107 ? -9.387 1.970 -3.958 1.00 90.75 107 ILE A N 1
ATOM 865 C CA . ILE A 1 107 ? -8.512 3.111 -3.684 1.00 90.75 107 ILE A CA 1
ATOM 866 C C . ILE A 1 107 ? -9.270 4.092 -2.788 1.00 90.75 107 ILE A C 1
ATOM 868 O O . ILE A 1 107 ? -10.312 4.622 -3.167 1.00 90.75 107 ILE A O 1
ATOM 872 N N . MET A 1 108 ? -8.723 4.333 -1.602 1.00 90.25 108 MET A N 1
ATOM 873 C CA . MET A 1 108 ? -9.219 5.312 -0.645 1.00 90.25 108 MET A CA 1
ATOM 874 C C . MET A 1 108 ? -8.810 6.724 -1.042 1.00 90.25 108 MET A C 1
ATOM 876 O O . MET A 1 108 ? -9.634 7.633 -1.073 1.00 90.25 108 MET A O 1
ATOM 880 N N . MET A 1 109 ? -7.521 6.906 -1.330 1.00 89.12 109 MET A N 1
ATOM 881 C CA . MET A 1 109 ? -6.961 8.194 -1.719 1.00 89.12 109 MET A CA 1
ATOM 882 C C . MET A 1 109 ? -5.621 8.038 -2.431 1.00 89.12 109 MET A C 1
ATOM 884 O O . MET A 1 109 ? -4.945 7.014 -2.320 1.00 89.12 109 MET A O 1
ATOM 888 N N . ARG A 1 110 ? -5.231 9.098 -3.136 1.00 88.25 110 ARG A N 1
ATOM 889 C CA . ARG A 1 110 ? -3.885 9.274 -3.684 1.00 88.25 110 ARG A CA 1
ATOM 890 C C . ARG A 1 110 ? -3.035 10.026 -2.665 1.00 88.25 110 ARG A C 1
ATOM 892 O O . ARG A 1 110 ? -3.527 10.946 -2.017 1.00 88.25 110 ARG A O 1
ATOM 899 N N . VAL A 1 111 ? -1.783 9.621 -2.528 1.00 84.56 111 VAL A N 1
ATOM 900 C CA . VAL A 1 111 ? -0.809 10.177 -1.589 1.00 84.56 111 VAL A CA 1
ATOM 901 C C . VAL A 1 111 ? 0.255 10.897 -2.400 1.00 84.56 111 VAL A C 1
ATOM 903 O O . VAL A 1 111 ? 1.031 10.273 -3.107 1.00 84.56 111 VAL A O 1
ATOM 906 N N . THR A 1 112 ? 0.274 12.216 -2.339 1.00 81.56 112 THR A N 1
ATOM 907 C CA . THR A 1 112 ? 1.298 13.043 -2.991 1.00 81.56 112 THR A CA 1
ATOM 908 C C . THR A 1 112 ? 2.362 13.466 -1.981 1.00 81.56 112 THR A C 1
ATOM 910 O O . THR A 1 112 ? 2.184 13.281 -0.777 1.00 81.56 112 THR A O 1
ATOM 913 N N . GLU A 1 113 ? 3.441 14.096 -2.445 1.00 71.62 113 GLU A N 1
ATOM 914 C CA . GLU A 1 113 ? 4.456 14.700 -1.565 1.00 71.62 113 GLU A CA 1
ATOM 915 C C . GLU A 1 113 ? 3.861 15.711 -0.566 1.00 71.62 113 GLU A C 1
ATOM 917 O O . GLU A 1 113 ? 4.337 15.844 0.559 1.00 71.62 113 GLU A O 1
ATOM 922 N N . GLU A 1 114 ? 2.778 16.390 -0.950 1.00 70.88 114 GLU A N 1
ATOM 923 C CA . GLU A 1 114 ? 2.067 17.365 -0.112 1.00 70.88 114 GLU A CA 1
ATOM 924 C C . GLU A 1 114 ? 1.134 16.705 0.918 1.00 70.88 114 GLU A C 1
ATOM 926 O O . GLU A 1 114 ? 0.584 17.368 1.802 1.00 70.88 114 GLU A O 1
ATOM 931 N N . THR A 1 115 ? 0.927 15.389 0.823 1.00 73.69 115 THR A N 1
ATOM 932 C CA . THR A 1 115 ? 0.043 14.663 1.733 1.00 73.69 115 THR A CA 1
ATOM 933 C C . THR A 1 115 ? 0.745 14.433 3.070 1.00 73.69 115 THR A C 1
ATOM 935 O O . THR A 1 115 ? 1.545 13.513 3.240 1.00 73.69 115 THR A O 1
ATOM 938 N N . ALA A 1 116 ? 0.416 15.269 4.056 1.00 71.56 116 ALA A N 1
ATOM 939 C CA . ALA A 1 116 ? 0.876 15.088 5.429 1.00 71.56 116 ALA A CA 1
ATOM 940 C C . ALA A 1 116 ? 0.353 13.766 6.023 1.00 71.56 116 ALA A C 1
ATOM 942 O O . ALA A 1 116 ? -0.809 13.409 5.821 1.00 71.56 116 ALA A O 1
ATOM 943 N N . GLY A 1 117 ? 1.165 13.075 6.833 1.00 72.62 117 GLY A N 1
ATOM 944 C CA . GLY A 1 117 ? 0.752 11.828 7.498 1.00 72.62 117 GLY A CA 1
ATOM 945 C C . GLY A 1 117 ? -0.522 11.970 8.346 1.00 72.62 117 GLY A C 1
ATOM 946 O O . GLY A 1 117 ? -1.350 11.063 8.385 1.00 72.62 117 GLY A O 1
ATOM 947 N N . ASN A 1 118 ? -0.750 13.149 8.933 1.00 80.81 118 ASN A N 1
ATOM 948 C CA . ASN A 1 118 ? -1.972 13.453 9.687 1.00 80.81 118 ASN A CA 1
ATOM 949 C C . ASN A 1 118 ? -3.237 13.417 8.814 1.00 80.81 118 ASN A C 1
ATOM 951 O O . ASN A 1 118 ? -4.306 13.072 9.311 1.00 80.81 118 ASN A O 1
ATOM 955 N N . ASN A 1 119 ? -3.126 13.727 7.518 1.00 83.81 119 ASN A N 1
ATOM 956 C CA . ASN A 1 119 ? -4.258 13.645 6.594 1.00 83.81 119 ASN A CA 1
ATOM 957 C C . ASN A 1 119 ? -4.660 12.185 6.360 1.00 83.81 119 ASN A C 1
ATOM 959 O O . ASN A 1 119 ? -5.850 11.888 6.299 1.00 83.81 119 ASN A O 1
ATOM 963 N N . LEU A 1 120 ? -3.684 11.271 6.285 1.00 83.31 120 LEU A N 1
ATOM 964 C CA . LEU A 1 120 ? -3.953 9.836 6.161 1.00 83.31 120 LEU A CA 1
ATOM 965 C C . LEU A 1 120 ? -4.688 9.307 7.397 1.00 83.31 120 LEU A C 1
ATOM 967 O O . LEU A 1 120 ? -5.667 8.578 7.265 1.00 83.31 120 LEU A O 1
ATOM 971 N N . ILE A 1 121 ? -4.248 9.721 8.589 1.00 87.00 121 ILE A N 1
ATOM 972 C CA . ILE A 1 121 ? -4.874 9.344 9.862 1.00 87.00 121 ILE A CA 1
ATOM 973 C C . ILE A 1 121 ? -6.310 9.877 9.944 1.00 87.00 121 ILE A C 1
ATOM 975 O O . ILE A 1 121 ? -7.229 9.110 10.219 1.00 87.00 121 ILE A O 1
ATOM 979 N N . ALA A 1 122 ? -6.523 11.161 9.640 1.00 87.12 122 ALA A N 1
ATOM 980 C CA . ALA A 1 122 ? -7.853 11.770 9.670 1.00 87.12 122 ALA A CA 1
ATOM 981 C C . ALA A 1 122 ? -8.823 11.105 8.677 1.00 87.12 122 ALA A C 1
ATOM 983 O O . ALA A 1 122 ? -9.995 10.893 8.987 1.00 87.12 122 ALA A O 1
ATOM 984 N N . MET A 1 123 ? -8.337 10.743 7.486 1.00 85.31 123 MET A N 1
ATOM 985 C CA . MET A 1 123 ? -9.125 9.997 6.503 1.00 85.31 123 MET A CA 1
ATOM 986 C C . MET A 1 123 ? -9.443 8.580 6.984 1.00 85.31 123 MET A C 1
ATOM 988 O O . MET A 1 123 ? -10.574 8.123 6.810 1.00 85.31 123 MET A O 1
ATOM 992 N N . LEU A 1 124 ? -8.474 7.896 7.601 1.00 87.44 124 LEU A N 1
ATOM 993 C CA . LEU A 1 124 ? -8.678 6.570 8.172 1.00 87.44 124 LEU A CA 1
ATOM 994 C C . LEU A 1 124 ? -9.757 6.598 9.260 1.00 87.44 124 LEU A C 1
ATOM 996 O O . LEU A 1 124 ? -10.675 5.786 9.194 1.00 87.44 124 LEU A O 1
ATOM 1000 N N . ASP A 1 125 ? -9.690 7.544 10.200 1.00 89.44 125 ASP A N 1
ATOM 1001 C CA . ASP A 1 125 ? -10.687 7.707 11.270 1.00 89.44 125 ASP A CA 1
ATOM 1002 C C . ASP A 1 125 ? -12.092 7.959 10.726 1.00 89.44 125 ASP A C 1
ATOM 1004 O O . ASP A 1 125 ? -13.039 7.254 11.085 1.00 89.44 125 ASP A O 1
ATOM 1008 N N . ASN A 1 126 ? -12.208 8.887 9.773 1.00 88.31 126 ASN A N 1
ATOM 1009 C CA . ASN A 1 126 ? -13.478 9.181 9.119 1.00 88.31 126 ASN A CA 1
ATOM 1010 C C . ASN A 1 126 ? -14.075 7.936 8.438 1.00 88.31 126 ASN A C 1
ATOM 1012 O O . ASN A 1 126 ? -15.287 7.733 8.438 1.00 88.31 126 ASN A O 1
ATOM 1016 N N . HIS A 1 127 ? -13.230 7.072 7.874 1.00 86.00 127 HIS A N 1
ATOM 1017 C CA . HIS A 1 127 ? -13.686 5.867 7.192 1.00 86.00 127 HIS A CA 1
ATOM 1018 C C . HIS A 1 127 ? -14.081 4.730 8.134 1.00 86.00 127 HIS A C 1
ATOM 1020 O O . HIS A 1 127 ? -15.065 4.040 7.876 1.00 86.00 127 HIS A O 1
ATOM 1026 N N . ILE A 1 128 ? -13.341 4.533 9.226 1.00 85.12 128 ILE A N 1
ATOM 1027 C CA . ILE A 1 128 ? -13.681 3.527 10.243 1.00 85.12 128 ILE A CA 1
ATOM 1028 C C . ILE A 1 128 ? -14.792 4.007 11.195 1.00 85.12 128 ILE A C 1
ATOM 1030 O O . ILE A 1 128 ? -15.224 3.236 12.052 1.00 85.12 128 ILE A O 1
ATOM 1034 N N . GLY A 1 129 ? -15.252 5.256 11.043 1.00 78.00 129 GLY A N 1
ATOM 1035 C CA . GLY A 1 129 ? -16.341 5.851 11.816 1.00 78.00 129 GLY A CA 1
ATOM 1036 C C . GLY A 1 129 ? -15.978 6.108 13.279 1.00 78.00 129 GLY A C 1
ATOM 1037 O O . GLY A 1 129 ? -16.825 5.905 14.151 1.00 78.00 129 GLY A O 1
ATOM 1038 N N . LYS A 1 130 ? -14.723 6.484 13.553 1.00 60.94 130 LYS A N 1
ATOM 1039 C CA . LYS A 1 130 ? -14.212 6.752 14.907 1.00 60.94 130 LYS A CA 1
ATOM 1040 C C . LYS A 1 130 ? -13.743 8.186 15.084 1.00 60.94 130 LYS A C 1
ATOM 1042 O O . LYS A 1 130 ? -13.322 8.799 14.083 1.00 60.94 130 LYS A O 1
#

pLDDT: mean 78.77, std 12.44, range [45.81, 93.62]

Solvent-accessible surface area (backbone atoms only — not comparable to full-atom values): 7590 Å² total; per-residue (Å²): 124,64,71,67,53,53,54,53,57,52,49,52,54,51,50,52,51,52,51,60,49,47,64,63,62,73,64,64,66,78,82,83,74,59,79,63,74,74,42,48,71,78,18,35,23,38,41,35,25,71,77,61,78,73,53,55,63,32,49,54,5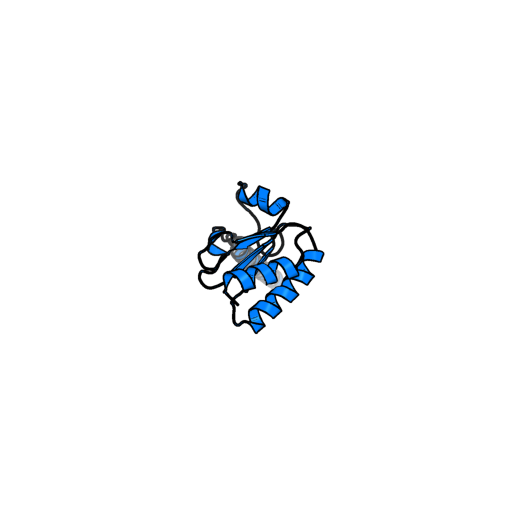3,51,48,54,50,30,56,75,72,74,44,53,72,48,74,44,33,39,82,77,74,45,77,84,88,71,89,48,74,67,52,63,47,26,72,69,22,25,42,33,29,36,31,89,71,43,78,74,47,78,39,44,91,85,57,51,49,66,57,56,50,54,51,49,30,63,71,74,72,99

Sequence (130 aa):
MIAALEDLVQRSKVEEGIEGQREHFDDIRECQWSTLDLCAPDAFTLILGNEDIRVVSHITHIQEYCRGKGVAFNFWRLGTDFNIVRQGWFSTELNKSGVFVRPDQHIMMRVTEETAGNNLIAMLDNHIGK

Foldseek 3Di:
DVVVVVVVVVVVVVVVVVVVVVVVVVPPPPDDDDPVVQQALQAKEKEAAPDDPVVVVLVVVVVVVCVVVVGHYYYYYDPPRDHDPDDDPVNVLRNAWMFIADSNRDTQDTGGPPRHSVNVVVSVCVVVVD

Radius of gyration: 23.38 Å; Cα contacts (8 Å, |Δi|>4): 137; chains: 1; bounding box: 69×58×36 Å